Protein AF-0000000077903068 (afdb_homodimer)

Structure (mmCIF, N/CA/C/O backbone):
data_AF-0000000077903068-model_v1
#
loop_
_entity.id
_entity.type
_entity.pdbx_description
1 polymer Antitoxin
#
loop_
_atom_site.group_PDB
_atom_site.id
_atom_site.type_symbol
_atom_site.label_atom_id
_atom_site.label_alt_id
_atom_site.label_comp_id
_atom_site.label_asym_id
_atom_site.label_entity_id
_atom_site.labe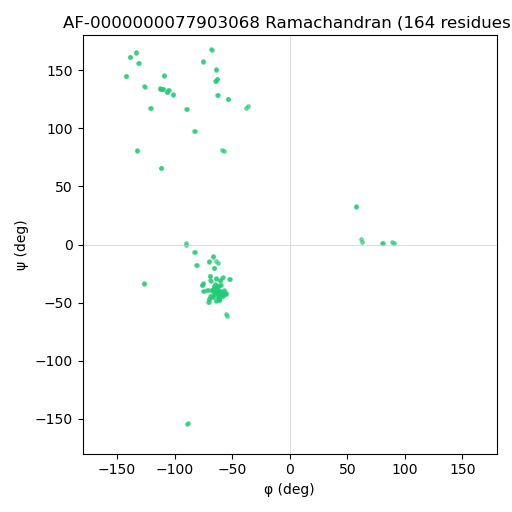l_seq_id
_atom_site.pdbx_PDB_ins_code
_atom_site.Cartn_x
_atom_site.Cartn_y
_atom_site.Cartn_z
_atom_site.occupancy
_atom_site.B_iso_or_equiv
_atom_site.auth_seq_id
_atom_site.auth_comp_id
_atom_site.auth_asym_id
_atom_site.auth_atom_id
_atom_site.pdbx_PDB_model_num
ATOM 1 N N . MET A 1 1 ? 10.883 -8.062 11.953 1 83.81 1 MET A N 1
ATOM 2 C CA . MET A 1 1 ? 11.633 -7.898 10.711 1 83.81 1 MET A CA 1
ATOM 3 C C . MET A 1 1 ? 10.695 -7.809 9.508 1 83.81 1 MET A C 1
ATOM 5 O O . MET A 1 1 ? 9.609 -8.391 9.523 1 83.81 1 MET A O 1
ATOM 9 N N . PRO A 1 2 ? 11.062 -7.047 8.422 1 92.75 2 PRO A N 1
ATOM 10 C CA . PRO A 1 2 ? 10.172 -6.973 7.266 1 92.75 2 PRO A CA 1
ATOM 11 C C . PRO A 1 2 ? 9.984 -8.32 6.578 1 92.75 2 PRO A C 1
ATOM 13 O O . PRO A 1 2 ? 10.914 -9.133 6.527 1 92.75 2 PRO A O 1
ATOM 16 N N . ASN A 1 3 ? 8.805 -8.633 6.137 1 97.69 3 ASN A N 1
ATOM 17 C CA . ASN A 1 3 ? 8.477 -9.836 5.383 1 97.69 3 ASN A CA 1
ATOM 18 C C . ASN A 1 3 ? 8.789 -9.672 3.898 1 97.69 3 ASN A C 1
ATOM 20 O O . ASN A 1 3 ? 7.992 -9.102 3.15 1 97.69 3 ASN A O 1
ATOM 24 N N . ILE A 1 4 ? 9.977 -10.195 3.541 1 98.62 4 ILE A N 1
ATOM 25 C CA . ILE A 1 4 ? 10.46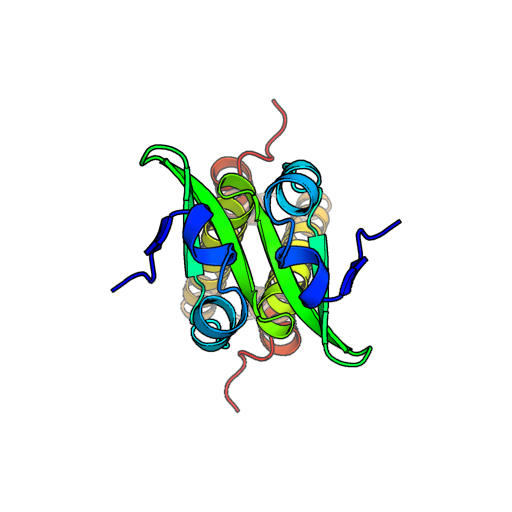1 -10.023 2.178 1 98.62 4 ILE A CA 1
ATOM 26 C C . ILE A 1 4 ? 10.477 -11.367 1.459 1 98.62 4 ILE A C 1
ATOM 28 O O . ILE A 1 4 ? 10.961 -12.367 2.004 1 98.62 4 ILE A O 1
ATOM 32 N N . LYS A 1 5 ? 9.977 -11.383 0.272 1 98.44 5 LYS A N 1
ATOM 33 C CA . LYS A 1 5 ? 9.898 -12.602 -0.526 1 98.44 5 LYS A CA 1
ATOM 34 C C . LYS A 1 5 ? 10.172 -12.312 -2 1 98.44 5 LYS A C 1
ATOM 36 O O . LYS A 1 5 ? 9.82 -11.242 -2.502 1 98.44 5 LYS A O 1
ATOM 41 N N . PRO A 1 6 ? 10.836 -13.266 -2.709 1 98.62 6 PRO A N 1
ATOM 42 C CA . PRO A 1 6 ? 10.906 -13.109 -4.164 1 98.62 6 PRO A CA 1
ATOM 43 C C . PRO A 1 6 ? 9.539 -13.188 -4.832 1 98.62 6 PRO A C 1
ATOM 45 O O . PRO A 1 6 ? 8.625 -13.836 -4.305 1 98.62 6 PRO A O 1
ATOM 48 N N . ILE A 1 7 ? 9.375 -12.531 -5.91 1 98.69 7 ILE A N 1
ATOM 49 C CA . ILE A 1 7 ? 8.094 -12.531 -6.609 1 98.69 7 ILE A CA 1
ATOM 50 C C . ILE A 1 7 ? 7.699 -13.953 -6.98 1 98.69 7 ILE A C 1
ATOM 52 O O . ILE A 1 7 ? 6.512 -14.289 -7.027 1 98.69 7 ILE A O 1
ATOM 56 N N . SER A 1 8 ? 8.609 -14.852 -7.188 1 98.06 8 SER A N 1
ATOM 57 C CA . SER A 1 8 ? 8.336 -16.219 -7.594 1 98.06 8 SER A CA 1
ATOM 58 C C . SER A 1 8 ? 7.598 -16.984 -6.5 1 98.06 8 SER A C 1
ATOM 60 O O . SER A 1 8 ? 6.953 -18 -6.77 1 98.06 8 SER A O 1
ATOM 62 N N . ASP A 1 9 ? 7.688 -16.5 -5.281 1 98.44 9 ASP A N 1
ATOM 63 C CA . ASP A 1 9 ? 6.957 -17.125 -4.191 1 98.44 9 ASP A CA 1
ATOM 64 C C . ASP A 1 9 ? 5.449 -17.047 -4.418 1 98.44 9 ASP A C 1
ATOM 66 O O . ASP A 1 9 ? 4.676 -17.766 -3.791 1 98.44 9 ASP A O 1
ATOM 70 N N . LEU A 1 10 ? 5.008 -16.234 -5.293 1 98.62 10 LEU A N 1
ATOM 71 C CA . LEU A 1 10 ? 3.588 -16.078 -5.582 1 98.62 10 LEU A CA 1
ATOM 72 C C . LEU A 1 10 ? 3.039 -17.312 -6.285 1 98.62 10 LEU A C 1
ATOM 74 O O . LEU A 1 10 ? 1.822 -17.484 -6.383 1 98.62 10 LEU A O 1
ATOM 78 N N . ARG A 1 11 ? 3.896 -18.156 -6.781 1 97 11 ARG A N 1
ATOM 79 C CA . ARG A 1 11 ? 3.41 -19.438 -7.258 1 97 11 ARG A CA 1
ATOM 80 C C . ARG A 1 11 ? 2.574 -20.141 -6.191 1 97 11 ARG A C 1
ATOM 82 O O . ARG A 1 11 ? 1.671 -20.906 -6.508 1 97 11 ARG A O 1
ATOM 89 N N . ASN A 1 12 ? 2.957 -19.828 -4.965 1 97.44 12 ASN A N 1
ATOM 90 C CA . ASN A 1 12 ? 2.162 -20.219 -3.805 1 97.44 12 ASN A CA 1
ATOM 91 C C . ASN A 1 12 ? 1.54 -19.016 -3.115 1 97.44 12 ASN A C 1
ATOM 93 O O . ASN A 1 12 ? 1.768 -18.781 -1.926 1 97.44 12 ASN A O 1
ATOM 97 N N . TYR A 1 13 ? 0.674 -18.422 -3.83 1 98.5 13 TYR A N 1
ATOM 98 C CA . TYR A 1 13 ? 0.148 -17.125 -3.402 1 98.5 13 TYR A CA 1
ATOM 99 C C . TYR A 1 13 ? -0.615 -17.25 -2.09 1 98.5 13 TYR A C 1
ATOM 101 O O . TYR A 1 13 ? -0.65 -16.312 -1.291 1 98.5 13 TYR A O 1
ATOM 109 N N . THR A 1 14 ? -1.241 -18.391 -1.769 1 97.88 14 THR A N 1
ATOM 110 C CA . THR A 1 14 ? -1.979 -18.594 -0.526 1 97.88 14 THR A CA 1
ATOM 111 C C . THR A 1 14 ? -1.062 -18.406 0.682 1 97.88 14 THR A C 1
ATOM 113 O O . THR A 1 14 ? -1.446 -17.781 1.669 1 97.88 14 THR A O 1
ATOM 116 N N . GLU A 1 15 ? 0.113 -18.922 0.589 1 97.69 15 GLU A N 1
ATOM 117 C CA . GLU A 1 15 ? 1.086 -18.812 1.67 1 97.69 15 GLU A CA 1
ATOM 118 C C . GLU A 1 15 ? 1.565 -17.375 1.822 1 97.69 15 GLU A C 1
ATOM 120 O O . GLU A 1 15 ? 1.702 -16.875 2.941 1 97.69 15 GLU A O 1
ATOM 125 N N . VAL A 1 16 ? 1.849 -16.766 0.697 1 98.56 16 VAL A N 1
ATOM 126 C CA . VAL A 1 16 ? 2.314 -15.383 0.729 1 98.56 16 VAL A CA 1
ATOM 127 C C . VAL A 1 16 ? 1.241 -14.492 1.346 1 98.56 16 VAL A C 1
ATOM 129 O O . VAL A 1 16 ? 1.529 -13.688 2.238 1 98.56 16 VAL A O 1
ATOM 132 N N . LEU A 1 17 ? 0.013 -14.656 0.874 1 98.62 17 LEU A N 1
ATOM 133 C CA . LEU A 1 17 ? -1.078 -13.781 1.293 1 98.62 17 LEU A CA 1
ATOM 134 C C . LEU A 1 17 ? -1.44 -14.031 2.754 1 98.62 17 LEU A C 1
ATOM 136 O O . LEU A 1 17 ? -1.929 -13.125 3.438 1 98.62 17 LEU A O 1
ATOM 140 N N . ARG A 1 18 ? -1.214 -15.188 3.248 1 97.62 18 ARG A N 1
ATOM 141 C CA . ARG A 1 18 ? -1.445 -15.492 4.656 1 97.62 18 ARG A CA 1
ATOM 142 C C . ARG A 1 18 ? -0.586 -14.602 5.555 1 97.62 18 ARG A C 1
ATOM 144 O O . ARG A 1 18 ? -0.991 -14.258 6.664 1 97.62 18 ARG A O 1
ATOM 151 N N . ASP A 1 19 ? 0.541 -14.266 5.02 1 97.94 19 ASP A N 1
ATOM 152 C CA . ASP A 1 19 ? 1.493 -13.477 5.793 1 97.94 19 ASP A CA 1
ATOM 153 C C . ASP A 1 19 ? 1.147 -11.992 5.734 1 97.94 19 ASP A C 1
ATOM 155 O O . ASP A 1 19 ? 1.771 -11.172 6.414 1 97.94 19 ASP A O 1
ATOM 159 N N . VAL A 1 20 ? 0.223 -11.625 4.965 1 98.44 20 VAL A N 1
ATOM 160 C CA . VAL A 1 20 ? -0.218 -10.234 4.891 1 98.44 20 VAL A CA 1
ATOM 161 C C . VAL A 1 20 ? -1.324 -9.984 5.914 1 98.44 20 VAL A C 1
ATOM 163 O O . VAL A 1 20 ? -2.385 -10.617 5.855 1 98.44 20 VAL A O 1
ATOM 166 N N . GLU A 1 21 ? -1.054 -9.156 6.805 1 97.19 21 GLU A N 1
ATOM 167 C CA . GLU A 1 21 ? -2.016 -8.734 7.816 1 97.19 21 GLU A CA 1
ATOM 168 C C . GLU A 1 21 ? -2.012 -7.219 7.984 1 97.19 21 GLU A C 1
ATOM 170 O O . GLU A 1 21 ? -1.147 -6.531 7.438 1 97.19 21 GLU A O 1
ATOM 175 N N . GLU A 1 22 ? -3.043 -6.762 8.633 1 95.62 22 GLU A N 1
ATOM 176 C CA . GLU A 1 22 ? -3.008 -5.34 8.961 1 95.62 22 GLU A CA 1
ATOM 177 C C . GLU A 1 22 ? -1.721 -4.977 9.695 1 95.62 22 GLU A C 1
ATOM 179 O O . GLU A 1 22 ? -1.344 -5.641 10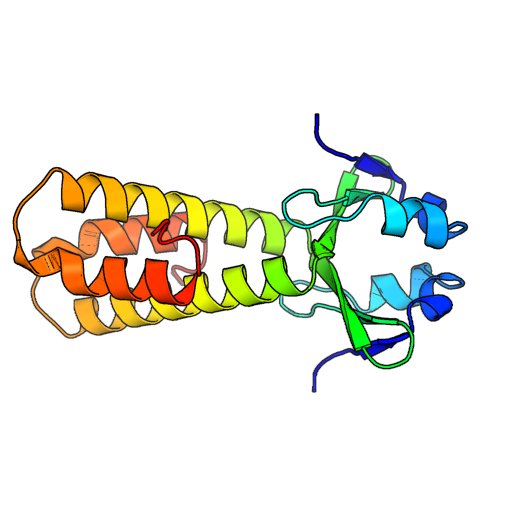.664 1 95.62 22 GLU A O 1
ATOM 184 N N . GLY A 1 23 ? -1.034 -4.031 9.188 1 94.31 23 GLY A N 1
ATOM 185 C CA . GLY A 1 23 ? 0.209 -3.592 9.805 1 94.31 23 GLY A CA 1
ATOM 186 C C . GLY A 1 23 ? 1.39 -4.484 9.461 1 94.31 23 GLY A C 1
ATOM 187 O O . GLY A 1 23 ? 2.506 -4.25 9.93 1 94.31 23 GLY A O 1
ATOM 188 N N . ALA A 1 24 ? 1.154 -5.469 8.672 1 97.5 24 ALA A N 1
ATOM 189 C CA . ALA A 1 24 ? 2.203 -6.426 8.328 1 97.5 24 ALA A CA 1
ATOM 190 C C . ALA A 1 24 ? 2.248 -6.672 6.824 1 97.5 24 ALA A C 1
ATOM 192 O O . ALA A 1 24 ? 1.793 -7.711 6.348 1 97.5 24 ALA A O 1
ATOM 193 N N . PRO A 1 25 ? 2.848 -5.828 6.078 1 98.56 25 PRO A N 1
ATOM 194 C CA . PRO A 1 25 ? 2.967 -6.004 4.629 1 98.56 25 PRO A CA 1
ATOM 195 C C . PRO A 1 25 ? 4.004 -7.062 4.25 1 98.56 25 PRO A C 1
ATOM 197 O O . PRO A 1 25 ? 4.871 -7.398 5.059 1 98.56 25 PRO A O 1
ATOM 200 N N . VAL A 1 26 ? 3.838 -7.57 3.088 1 98.88 26 VAL A N 1
ATOM 201 C CA . VAL A 1 26 ? 4.855 -8.414 2.467 1 98.88 26 VAL A CA 1
ATOM 202 C C . VAL A 1 26 ? 5.488 -7.676 1.288 1 98.88 26 VAL A C 1
ATOM 204 O O . VAL A 1 26 ? 4.785 -7.09 0.463 1 98.88 26 VAL A O 1
ATOM 207 N N . PHE A 1 27 ? 6.801 -7.742 1.263 1 98.81 27 PHE A N 1
ATOM 208 C CA . PHE A 1 27 ? 7.531 -7.074 0.192 1 98.81 27 PHE A CA 1
ATOM 209 C C . PHE A 1 27 ? 8.055 -8.094 -0.818 1 98.81 27 PHE A C 1
ATOM 211 O O . PHE A 1 27 ? 8.625 -9.117 -0.438 1 98.81 27 PHE A O 1
ATOM 218 N N . LEU A 1 28 ? 7.832 -7.773 -2.035 1 98.81 28 LEU A N 1
ATOM 219 C CA . LEU A 1 28 ? 8.211 -8.695 -3.098 1 98.81 28 LEU A CA 1
ATOM 220 C C . LEU A 1 28 ? 9.438 -8.195 -3.848 1 98.81 28 LEU A C 1
ATOM 222 O O . LEU A 1 28 ? 9.484 -7.035 -4.27 1 98.81 28 LEU A O 1
ATOM 226 N N . THR A 1 29 ? 10.414 -9.086 -4.02 1 98.81 29 THR A N 1
ATOM 227 C CA . THR A 1 29 ? 11.641 -8.719 -4.723 1 98.81 29 THR A CA 1
ATOM 228 C C . THR A 1 29 ? 11.695 -9.398 -6.09 1 98.81 29 THR A C 1
ATOM 230 O O . THR A 1 29 ? 11.164 -10.492 -6.27 1 98.81 29 THR A O 1
ATOM 233 N N . LYS A 1 30 ? 12.25 -8.695 -6.977 1 98.25 30 LYS A N 1
ATO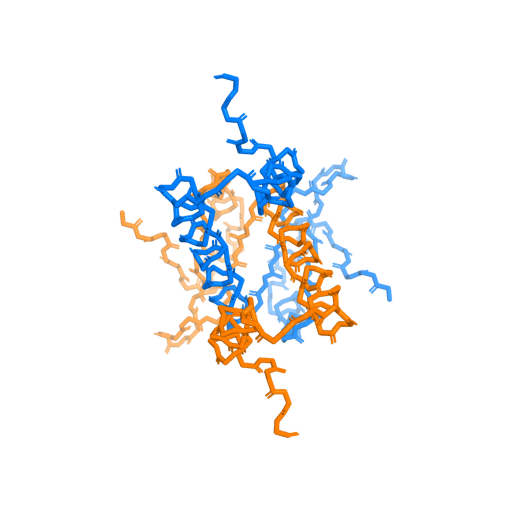M 234 C CA . LYS A 1 30 ? 12.641 -9.227 -8.281 1 98.25 30 LYS A CA 1
ATOM 235 C C . LYS A 1 30 ? 14.133 -9.062 -8.516 1 98.25 30 LYS A C 1
ATOM 237 O O . LYS A 1 30 ? 14.664 -7.953 -8.445 1 98.25 30 LYS A O 1
ATOM 242 N N . ASN A 1 31 ? 14.797 -10.172 -8.648 1 97.31 31 ASN A N 1
ATOM 243 C CA . ASN A 1 31 ? 16.25 -10.141 -8.859 1 97.31 31 ASN A CA 1
ATOM 244 C C . ASN A 1 31 ? 16.969 -9.406 -7.734 1 97.31 31 ASN A C 1
ATOM 246 O O . ASN A 1 31 ? 17.875 -8.609 -7.984 1 97.31 31 ASN A O 1
ATOM 250 N N . GLY A 1 32 ? 16.375 -9.531 -6.562 1 96.88 32 GLY A N 1
ATOM 251 C CA . GLY A 1 32 ? 17.031 -9.008 -5.371 1 96.88 32 GLY A CA 1
ATOM 252 C C . GLY A 1 32 ? 16.656 -7.57 -5.074 1 96.88 32 GLY A C 1
ATOM 253 O O . GLY A 1 32 ? 17.141 -6.98 -4.109 1 96.88 32 GLY A O 1
ATOM 254 N N . ARG A 1 33 ? 15.789 -7.055 -5.918 1 97.56 33 ARG A N 1
ATOM 255 C CA . ARG A 1 33 ? 15.359 -5.676 -5.719 1 97.56 33 ARG A CA 1
ATOM 256 C C . ARG A 1 33 ? 13.891 -5.609 -5.32 1 97.56 33 ARG A C 1
ATOM 258 O O . ARG A 1 33 ? 13.047 -6.285 -5.918 1 97.56 33 ARG A O 1
ATOM 265 N N . GLY A 1 34 ? 13.586 -4.809 -4.301 1 98.5 34 GLY A N 1
ATOM 266 C CA . GLY A 1 34 ? 12.195 -4.594 -3.936 1 98.5 34 GLY A CA 1
ATOM 267 C C . GLY A 1 34 ? 11.383 -3.93 -5.035 1 98.5 34 GLY A C 1
ATOM 268 O O . GLY A 1 34 ? 11.758 -2.869 -5.535 1 98.5 34 GLY A O 1
ATOM 269 N N . ARG A 1 35 ? 10.305 -4.508 -5.355 1 98.5 35 ARG A N 1
ATOM 270 C CA . ARG A 1 35 ? 9.555 -3.961 -6.484 1 98.5 35 ARG A CA 1
ATOM 271 C C . ARG A 1 35 ? 8.109 -3.668 -6.094 1 98.5 35 ARG A C 1
ATOM 273 O O . ARG A 1 35 ? 7.512 -2.707 -6.582 1 98.5 35 ARG A O 1
ATOM 280 N N . TYR A 1 36 ? 7.559 -4.477 -5.211 1 98.88 36 TYR A N 1
ATOM 281 C CA . TYR A 1 36 ? 6.152 -4.344 -4.848 1 98.88 36 TYR A CA 1
ATOM 282 C C . TYR A 1 36 ? 5.953 -4.531 -3.35 1 98.88 36 TYR A C 1
ATOM 284 O O . TYR A 1 36 ? 6.805 -5.102 -2.67 1 98.88 36 TYR A O 1
ATOM 292 N N . ALA A 1 37 ? 4.898 -4.098 -2.861 1 98.81 37 ALA A N 1
ATOM 293 C CA . ALA A 1 37 ? 4.367 -4.426 -1.542 1 98.81 37 ALA A CA 1
ATOM 294 C C . ALA A 1 37 ? 2.934 -4.938 -1.64 1 98.81 37 ALA A C 1
ATOM 296 O O . ALA A 1 37 ? 2.133 -4.422 -2.422 1 98.81 37 ALA A O 1
ATOM 297 N N . ILE A 1 38 ? 2.645 -5.891 -0.996 1 98.88 38 ILE A N 1
ATOM 298 C CA . ILE A 1 38 ? 1.265 -6.316 -0.785 1 98.88 38 ILE A CA 1
ATOM 299 C C . ILE A 1 38 ? 0.795 -5.879 0.6 1 98.88 38 ILE A C 1
ATOM 301 O O . ILE A 1 38 ? 1.457 -6.156 1.604 1 98.88 38 ILE A O 1
ATOM 305 N N . VAL A 1 39 ? -0.342 -5.242 0.616 1 98.62 39 VAL A N 1
ATOM 306 C CA . VAL A 1 39 ? -0.83 -4.672 1.866 1 98.62 39 VAL A CA 1
ATOM 307 C C . VAL A 1 39 ? -2.289 -5.066 2.082 1 98.62 39 VAL A C 1
ATOM 309 O O . VAL A 1 39 ? -3 -5.383 1.124 1 98.62 39 VAL A O 1
ATOM 312 N N . ASP A 1 40 ? -2.654 -5.039 3.299 1 98.56 40 ASP A N 1
ATOM 313 C CA . ASP A 1 40 ? -4.055 -5.23 3.666 1 98.56 40 ASP A CA 1
ATOM 314 C C . ASP A 1 40 ? -4.926 -4.113 3.098 1 98.56 40 ASP A C 1
ATOM 316 O O . ASP A 1 40 ? -4.547 -2.941 3.133 1 98.56 40 ASP A O 1
ATOM 320 N N . MET A 1 41 ? -6.098 -4.477 2.686 1 98 41 MET A N 1
ATOM 321 C CA . MET A 1 41 ? -6.992 -3.521 2.043 1 98 41 MET A CA 1
ATOM 322 C C . MET A 1 41 ? -7.316 -2.365 2.982 1 98 41 MET A C 1
ATOM 324 O O . MET A 1 41 ? -7.352 -1.207 2.561 1 98 41 MET A O 1
ATOM 328 N N . HIS A 1 42 ? -7.547 -2.643 4.188 1 95.12 42 HIS A N 1
ATOM 329 C CA . HIS A 1 42 ? -7.867 -1.604 5.16 1 95.12 42 HIS A CA 1
ATOM 330 C C . HIS A 1 42 ? -6.684 -0.663 5.367 1 95.12 42 HIS A C 1
ATOM 332 O O . HIS A 1 42 ? -6.859 0.556 5.434 1 95.12 42 HIS A O 1
ATOM 338 N N . ASP A 1 43 ? -5.504 -1.24 5.422 1 94.88 43 ASP A N 1
ATOM 339 C CA . ASP A 1 43 ? -4.297 -0.424 5.535 1 94.88 43 ASP A CA 1
ATOM 340 C C . ASP A 1 43 ? -4.16 0.517 4.34 1 94.88 43 ASP A C 1
ATOM 342 O O . ASP A 1 43 ? -3.797 1.684 4.5 1 94.88 43 ASP A O 1
ATOM 346 N N . TYR A 1 44 ? -4.488 -0.004 3.182 1 96.25 44 TYR A N 1
ATOM 347 C CA . TYR A 1 44 ? -4.402 0.794 1.965 1 96.25 44 TYR A CA 1
ATOM 348 C C . TYR A 1 44 ? -5.383 1.962 2.01 1 96.25 44 TYR A C 1
ATOM 350 O O . TYR A 1 44 ? -5.008 3.104 1.731 1 96.25 44 TYR A O 1
ATOM 358 N N . GLU A 1 45 ? -6.535 1.697 2.344 1 93.56 45 GLU A N 1
ATOM 359 C CA . GLU A 1 45 ? -7.582 2.717 2.396 1 93.56 45 GLU A CA 1
ATOM 360 C C . GLU A 1 45 ? -7.254 3.789 3.43 1 93.56 45 GLU A C 1
ATOM 362 O O . GLU A 1 45 ? -7.465 4.98 3.188 1 93.56 45 GLU A O 1
ATOM 367 N N . LYS A 1 46 ? -6.758 3.355 4.562 1 87.88 46 LYS A N 1
ATOM 368 C CA . LYS A 1 46 ? -6.352 4.297 5.602 1 87.88 46 LYS A CA 1
ATOM 369 C C . LYS A 1 46 ? -5.234 5.215 5.109 1 87.88 46 LYS A C 1
ATOM 371 O O . LYS A 1 46 ? -5.266 6.422 5.348 1 87.88 46 LYS A O 1
ATOM 376 N N . ALA A 1 47 ? -4.309 4.613 4.441 1 90.56 47 ALA A N 1
ATOM 377 C CA . ALA A 1 47 ? -3.197 5.391 3.902 1 90.56 47 ALA A CA 1
ATOM 378 C C . ALA A 1 47 ? -3.691 6.418 2.887 1 90.56 47 ALA A C 1
ATOM 380 O O . ALA A 1 47 ? -3.295 7.586 2.932 1 90.56 47 ALA A O 1
ATOM 381 N N . GLN A 1 48 ? -4.566 5.988 2.004 1 91.44 48 GLN A N 1
ATOM 382 C CA . GLN A 1 48 ? -5.113 6.887 0.99 1 91.44 48 GLN A CA 1
ATOM 383 C C . GLN A 1 48 ? -5.887 8.039 1.632 1 91.44 48 GLN A C 1
ATOM 385 O O . GLN A 1 48 ? -5.781 9.18 1.191 1 91.44 48 GLN A O 1
ATOM 390 N N . ALA A 1 49 ? -6.582 7.711 2.625 1 84.62 49 ALA A N 1
ATOM 391 C CA . ALA A 1 49 ? -7.352 8.727 3.334 1 84.62 49 ALA A CA 1
ATOM 392 C C . ALA A 1 49 ? -6.43 9.742 4.008 1 84.62 49 ALA A C 1
ATOM 394 O O . ALA A 1 49 ? -6.695 10.945 3.977 1 84.62 49 ALA A O 1
ATOM 395 N N . THR A 1 50 ? -5.402 9.219 4.617 1 83.44 50 THR A N 1
ATOM 396 C CA . THR A 1 50 ? -4.43 10.07 5.293 1 83.44 50 THR A CA 1
ATOM 397 C C . THR A 1 50 ? -3.754 11.008 4.301 1 83.44 50 THR A C 1
ATOM 399 O O . THR A 1 50 ? -3.613 12.203 4.566 1 83.44 50 THR A O 1
ATOM 402 N N . ILE A 1 51 ? -3.43 10.5 3.176 1 84.5 51 ILE A N 1
ATOM 403 C CA . ILE A 1 51 ? -2.752 11.273 2.139 1 84.5 51 ILE A CA 1
ATOM 404 C C . ILE A 1 51 ? -3.691 12.352 1.602 1 84.5 51 ILE A C 1
ATOM 406 O O . ILE A 1 51 ? -3.287 13.5 1.419 1 84.5 51 ILE A O 1
ATOM 410 N N . ARG A 1 52 ? -4.879 11.992 1.343 1 84.38 52 ARG A N 1
ATOM 411 C CA . ARG A 1 52 ? -5.871 12.953 0.868 1 84.38 52 ARG A CA 1
ATOM 412 C C . ARG A 1 52 ? -6.051 14.094 1.861 1 84.38 52 ARG A C 1
ATOM 414 O O . ARG A 1 52 ? -6.141 15.258 1.466 1 84.38 52 ARG A O 1
ATOM 421 N N . LEU A 1 53 ? -6.129 13.672 3.064 1 75.81 53 LEU A N 1
ATOM 422 C CA . LEU A 1 53 ? -6.285 14.672 4.113 1 75.81 53 LEU A CA 1
ATOM 423 C C . LEU A 1 53 ? -5.094 15.625 4.141 1 75.81 53 LEU A C 1
ATOM 425 O O . LEU A 1 53 ? -5.266 16.844 4.23 1 75.81 53 LEU A O 1
ATOM 429 N N . MET A 1 54 ? -3.998 15.016 4.07 1 77.38 54 MET A N 1
ATOM 430 C CA . MET A 1 54 ? -2.775 15.812 4.055 1 77.38 54 MET A CA 1
ATOM 431 C C . MET A 1 54 ? -2.775 16.781 2.883 1 77.38 54 MET A C 1
ATOM 433 O O . MET A 1 54 ? -2.365 17.938 3.029 1 77.38 54 MET A O 1
ATOM 437 N N . ASN A 1 55 ? -3.199 16.312 1.737 1 78.19 55 ASN A N 1
ATOM 438 C CA . ASN A 1 55 ? -3.275 17.156 0.551 1 78.19 55 ASN A CA 1
ATOM 439 C C . ASN A 1 55 ? -4.27 18.297 0.739 1 78.19 55 ASN A C 1
ATOM 441 O O . ASN A 1 55 ? -4.016 19.422 0.314 1 78.19 55 ASN A O 1
ATOM 445 N N . GLU A 1 56 ? -5.355 18 1.382 1 74.75 56 GLU A N 1
ATOM 446 C CA . GLU A 1 56 ? -6.371 19.016 1.638 1 74.75 56 GLU A CA 1
ATOM 447 C C . GLU A 1 56 ? -5.871 20.062 2.627 1 74.75 56 GLU A C 1
ATOM 449 O O . GLU A 1 56 ? -6.125 21.25 2.459 1 74.75 56 GLU A O 1
ATOM 454 N N . ILE A 1 57 ? -5.176 19.625 3.586 1 70.19 57 ILE A N 1
ATOM 455 C CA . ILE A 1 57 ? -4.59 20.516 4.574 1 70.19 57 ILE A CA 1
ATOM 456 C C . ILE A 1 57 ? -3.555 21.422 3.906 1 70.19 57 ILE A C 1
ATOM 458 O O . ILE A 1 57 ? -3.521 22.625 4.152 1 70.19 57 ILE A O 1
ATOM 462 N N . ALA A 1 58 ? -2.816 20.844 3.059 1 69.19 58 ALA A N 1
ATOM 463 C CA . ALA A 1 58 ? -1.78 21.578 2.348 1 69.19 58 ALA A CA 1
ATOM 464 C C . ALA A 1 58 ? -2.393 22.641 1.431 1 69.19 58 ALA A C 1
ATOM 466 O O . ALA A 1 58 ? -1.876 23.75 1.326 1 69.19 58 ALA A O 1
ATOM 467 N N . LYS A 1 59 ? -3.533 22.312 0.831 1 71.62 59 LYS A N 1
ATOM 468 C CA . LYS A 1 59 ? -4.223 23.234 -0.054 1 71.62 59 LYS A CA 1
ATOM 469 C C . LYS A 1 59 ? -4.832 24.391 0.735 1 71.62 59 LYS A C 1
ATOM 471 O O . LYS A 1 59 ? -4.816 25.547 0.278 1 71.62 59 LYS A O 1
ATOM 476 N N . GLY A 1 60 ? -5.551 24 1.794 1 64.44 60 GLY A N 1
ATOM 477 C CA . GLY A 1 60 ? -6.148 25.016 2.65 1 64.44 60 GLY A CA 1
ATOM 478 C C . GLY A 1 60 ? -5.137 25.984 3.223 1 64.44 60 GLY A C 1
ATOM 479 O O . GLY A 1 60 ? -5.402 27.188 3.314 1 64.44 60 GLY A O 1
ATOM 480 N N . ARG A 1 61 ? -4.016 25.5 3.6 1 59.78 61 ARG A N 1
ATOM 481 C CA . ARG A 1 61 ? -2.961 26.344 4.141 1 59.78 61 ARG A CA 1
ATOM 482 C C . ARG A 1 61 ? -2.408 27.281 3.066 1 59.78 61 ARG A C 1
ATOM 484 O O . ARG A 1 61 ? -2.062 28.438 3.354 1 59.78 61 ARG A O 1
ATOM 491 N N . ARG A 1 62 ? -2.279 26.812 1.905 1 58.56 62 ARG A N 1
ATOM 492 C CA . ARG A 1 62 ? -1.829 27.656 0.795 1 58.56 62 ARG A CA 1
ATOM 493 C C . ARG A 1 62 ? -2.814 28.781 0.526 1 58.56 62 ARG A C 1
ATOM 495 O O . ARG A 1 62 ? -2.416 29.875 0.122 1 58.56 62 ARG A O 1
ATOM 502 N N . SER A 1 63 ? -4.023 28.391 0.701 1 57.56 63 SER A N 1
ATOM 503 C CA . SER A 1 63 ? -5.031 29.406 0.453 1 57.56 63 SER A CA 1
ATOM 504 C C . SER A 1 63 ? -5.086 30.422 1.596 1 57.56 63 SER A C 1
ATOM 506 O O . SER A 1 63 ? -5.508 31.562 1.402 1 57.56 63 SER A O 1
ATOM 508 N N . GLY A 1 64 ? -4.805 29.797 2.895 1 51.81 64 GLY A N 1
ATOM 509 C CA . GLY A 1 64 ? -4.75 30.734 4 1 51.81 64 GLY A CA 1
ATOM 510 C C . GLY A 1 64 ? -3.367 31.328 4.211 1 51.81 64 GLY A C 1
ATOM 511 O O . GLY A 1 64 ? -2.434 31.016 3.469 1 51.81 64 GLY A O 1
ATOM 512 N N . GLU A 1 65 ? -2.984 31.844 5.707 1 49.06 65 GLU A N 1
ATOM 513 C CA . GLU A 1 65 ? -1.861 32.688 6.113 1 49.06 65 GLU A CA 1
ATOM 514 C C . GLU A 1 65 ? -0.535 31.953 5.949 1 49.06 65 GLU A C 1
ATOM 516 O O . GLU A 1 65 ? -0.501 30.719 5.922 1 49.06 65 GLU A O 1
ATOM 521 N N . THR A 1 66 ? 0.861 32.594 6.031 1 43.97 66 THR A N 1
ATOM 522 C CA . THR A 1 66 ? 2.301 32.5 5.824 1 43.97 66 THR A CA 1
ATOM 523 C C . THR A 1 66 ? 2.855 31.266 6.555 1 43.97 66 THR A C 1
ATOM 525 O O . THR A 1 66 ? 3.768 30.609 6.055 1 43.97 66 THR A O 1
ATOM 528 N N . GLU A 1 67 ? 2.736 31.203 7.867 1 42.88 67 GLU A N 1
ATOM 529 C CA . GLU A 1 67 ? 3.652 30.484 8.75 1 42.88 67 GLU A CA 1
ATOM 530 C C . GLU A 1 67 ? 3.434 28.984 8.664 1 42.88 67 GLU A C 1
ATOM 532 O O . GLU A 1 67 ? 4.32 28.203 9.016 1 42.88 67 GLU A O 1
ATOM 537 N N . GLY A 1 68 ? 2.297 28.484 8.586 1 44.62 68 GLY A N 1
ATOM 538 C CA . GLY A 1 68 ? 2.023 27.062 8.617 1 44.62 68 GLY A CA 1
ATOM 539 C C . GLY A 1 68 ? 2.557 26.328 7.398 1 44.62 68 GLY A C 1
ATOM 540 O O . GLY A 1 68 ? 2.297 25.125 7.227 1 44.62 68 GLY A O 1
ATOM 541 N N . TRP A 1 69 ? 3.029 26.953 6.348 1 46.41 69 TRP A N 1
ATOM 542 C CA . TRP A 1 69 ? 3.531 26.484 5.055 1 46.41 69 TRP A CA 1
ATOM 543 C C . TRP A 1 69 ? 4.727 25.562 5.23 1 46.41 69 TRP A C 1
ATOM 545 O O . TRP A 1 69 ? 5.008 24.734 4.359 1 46.41 69 TRP A O 1
ATOM 555 N N . LEU A 1 70 ? 5.562 25.828 6.234 1 47.12 70 LEU A N 1
ATOM 556 C CA . LEU A 1 70 ? 6.852 25.141 6.289 1 47.12 70 LEU A CA 1
ATOM 557 C C . LEU A 1 70 ? 6.668 23.641 6.43 1 47.12 70 LEU A C 1
ATOM 559 O O . LEU A 1 70 ? 7.398 22.859 5.812 1 47.12 70 LEU A O 1
ATOM 563 N N . THR A 1 71 ? 5.617 23.344 7.199 1 50.09 71 THR A N 1
ATOM 564 C CA . THR A 1 71 ? 5.539 21.922 7.508 1 50.09 71 THR A CA 1
ATOM 565 C C . THR A 1 71 ? 5.012 21.125 6.309 1 50.09 71 THR A C 1
ATOM 567 O O . THR A 1 71 ? 5.5 20.047 6.012 1 50.09 71 THR A O 1
ATOM 570 N N . LEU A 1 72 ? 4.066 21.734 5.52 1 51.41 72 LEU A N 1
ATOM 571 C CA . LEU A 1 72 ? 3.535 21.047 4.352 1 51.41 72 LEU A CA 1
ATOM 572 C C . LEU A 1 72 ? 4.578 20.969 3.242 1 51.41 72 LEU A C 1
ATOM 574 O O . LEU A 1 72 ? 4.695 19.953 2.561 1 51.41 72 LEU A O 1
ATOM 578 N N . GLU A 1 73 ? 5.336 22.047 3.08 1 52.19 73 GLU A N 1
ATOM 579 C CA . GLU A 1 73 ? 6.434 22 2.117 1 52.19 73 GLU A CA 1
ATOM 580 C C . GLU A 1 73 ? 7.383 20.844 2.418 1 52.19 73 GLU A C 1
ATOM 582 O O . GLU A 1 73 ? 7.848 20.156 1.504 1 52.19 73 GLU A O 1
ATOM 587 N N . ALA A 1 74 ? 7.633 20.703 3.643 1 51.88 74 ALA A N 1
ATOM 588 C CA . ALA A 1 74 ? 8.523 19.625 4.055 1 51.88 74 ALA A CA 1
ATOM 589 C C . ALA A 1 74 ? 7.906 18.25 3.746 1 51.88 74 ALA A C 1
ATOM 591 O O . ALA A 1 74 ? 8.602 17.344 3.299 1 51.88 74 ALA A O 1
ATOM 592 N N . VAL A 1 75 ? 6.629 18.234 3.869 1 52.69 75 VAL A N 1
ATOM 593 C CA . VAL A 1 75 ? 5.918 17 3.555 1 52.69 75 VAL A CA 1
ATOM 594 C C . VAL A 1 75 ? 5.965 16.75 2.049 1 52.69 75 VAL A C 1
ATOM 596 O O . VAL A 1 75 ? 6.254 15.633 1.607 1 52.69 75 VAL A O 1
ATOM 599 N N . GLU A 1 76 ? 5.68 17.75 1.243 1 55.12 76 GLU A N 1
ATOM 600 C CA . GLU A 1 76 ? 5.688 17.609 -0.21 1 55.12 76 GLU A CA 1
ATOM 601 C C . GLU A 1 76 ? 7.07 17.219 -0.719 1 55.12 76 GLU A C 1
ATOM 603 O O . GLU A 1 76 ? 7.199 16.391 -1.616 1 55.12 76 GLU A O 1
ATOM 608 N N . LYS A 1 77 ? 8.094 17.922 -0.241 1 56.41 77 LYS A N 1
ATOM 609 C CA . LYS A 1 77 ? 9.469 17.594 -0.613 1 56.41 77 LYS A CA 1
ATOM 610 C C . LYS A 1 77 ? 9.797 16.141 -0.28 1 56.41 77 LYS A C 1
ATOM 612 O O . LYS A 1 77 ? 10.422 15.445 -1.08 1 56.41 77 LYS A O 1
ATOM 617 N N . ASN A 1 78 ? 9.336 15.867 0.799 1 51.97 78 ASN A N 1
ATOM 618 C CA . ASN A 1 78 ? 9.602 14.5 1.232 1 51.97 78 ASN A CA 1
ATOM 619 C C . ASN A 1 78 ? 8.844 13.484 0.387 1 51.97 78 ASN A C 1
ATOM 621 O O . ASN A 1 78 ? 9.32 12.367 0.178 1 51.97 78 ASN A O 1
ATOM 625 N N . LEU A 1 79 ? 7.699 13.922 -0.073 1 50.94 79 LEU A N 1
ATOM 626 C CA . LEU A 1 79 ? 6.859 13.016 -0.848 1 50.94 79 LEU A CA 1
ATOM 627 C C . LEU A 1 79 ? 7.195 13.102 -2.334 1 50.94 79 LEU A C 1
ATOM 629 O O . LEU A 1 79 ? 6.715 12.289 -3.131 1 50.94 79 LEU A O 1
ATOM 633 N N . GLY A 1 80 ? 8.109 13.914 -2.639 1 50.41 80 GLY A N 1
ATOM 634 C CA . GLY A 1 80 ? 8.469 14.094 -4.039 1 50.41 80 GLY A CA 1
ATOM 635 C C . GLY A 1 80 ? 7.332 14.656 -4.871 1 50.41 80 GLY A C 1
ATOM 636 O O . GLY A 1 80 ? 7.25 14.398 -6.074 1 50.41 80 GLY A O 1
ATOM 637 N N . ILE A 1 81 ? 6.387 14.922 -4.441 1 43.59 81 ILE A N 1
ATOM 638 C CA . ILE A 1 81 ? 5.254 15.484 -5.176 1 43.59 81 ILE A CA 1
ATOM 639 C C . ILE A 1 81 ? 5.465 16.984 -5.391 1 43.59 81 ILE A C 1
ATOM 641 O O . ILE A 1 81 ? 4.672 17.625 -6.074 1 43.59 81 ILE A O 1
ATOM 645 N N . ALA A 1 82 ? 6.324 17.703 -4.711 1 43.34 82 ALA A N 1
ATOM 646 C CA . ALA A 1 82 ? 6.562 19.109 -5.027 1 43.34 82 ALA A CA 1
ATOM 647 C C . ALA A 1 82 ? 7.008 19.266 -6.477 1 43.34 82 ALA A C 1
ATOM 649 O O . ALA A 1 82 ? 7.992 18.672 -6.906 1 43.34 82 ALA A O 1
ATOM 650 N N . ASP A 1 83 ? 6.027 19.25 -7.43 1 38.62 83 ASP A N 1
ATOM 651 C CA . ASP A 1 83 ? 6.445 19.688 -8.758 1 38.62 83 ASP A CA 1
ATOM 652 C C . ASP A 1 83 ? 7.457 20.828 -8.672 1 38.62 83 ASP A C 1
ATOM 654 O O . ASP A 1 83 ? 7.27 21.781 -7.902 1 38.62 83 ASP A O 1
ATOM 658 N N . GLU A 1 84 ? 8.68 20.688 -9.172 1 33.88 84 GLU A N 1
ATOM 659 C CA . GLU A 1 84 ? 9.391 21.906 -9.586 1 33.88 84 GLU A CA 1
ATOM 660 C C . GLU A 1 84 ? 8.445 22.891 -10.25 1 33.88 84 GLU A C 1
ATOM 662 O O . GLU A 1 84 ? 7.562 22.5 -11.023 1 33.88 84 GLU A O 1
ATOM 667 N N . MET B 1 1 ? -10.359 3.174 -14.445 1 83.69 1 MET B N 1
ATOM 668 C CA . MET B 1 1 ? -11.07 2.258 -13.555 1 83.69 1 MET B CA 1
ATOM 669 C C . MET B 1 1 ? -10.094 1.481 -12.68 1 83.69 1 MET B C 1
ATOM 671 O O . MET B 1 1 ? -8.961 1.212 -13.094 1 83.69 1 MET B O 1
ATOM 675 N N . PRO B 1 2 ? -10.477 1.102 -11.422 1 92.5 2 PRO B N 1
ATOM 676 C CA . PRO B 1 2 ? -9.547 0.341 -10.578 1 92.5 2 PRO B CA 1
ATOM 677 C C . PRO B 1 2 ? -9.227 -1.038 -11.148 1 92.5 2 PRO B C 1
ATOM 679 O O . PRO B 1 2 ? -10.086 -1.67 -11.766 1 92.5 2 PRO B O 1
ATOM 682 N N . ASN B 1 3 ? -8.008 -1.484 -11.062 1 97.62 3 ASN B N 1
ATOM 683 C CA . ASN B 1 3 ? -7.559 -2.811 -11.469 1 97.62 3 ASN B CA 1
ATOM 684 C C . ASN B 1 3 ? -7.832 -3.855 -10.391 1 97.62 3 ASN B C 1
ATOM 686 O O . ASN B 1 3 ? -7.055 -3.994 -9.445 1 97.62 3 ASN B O 1
ATOM 690 N N . ILE B 1 4 ? -8.969 -4.559 -10.602 1 98.62 4 ILE B N 1
ATOM 691 C CA . ILE B 1 4 ? -9.414 -5.52 -9.602 1 98.62 4 ILE B CA 1
ATOM 692 C C . ILE B 1 4 ? -9.297 -6.938 -10.164 1 98.62 4 ILE B C 1
ATOM 694 O O . ILE B 1 4 ? -9.727 -7.203 -11.289 1 98.62 4 ILE B O 1
ATOM 698 N N . LYS B 1 5 ? -8.75 -7.809 -9.391 1 98.44 5 LYS B N 1
ATOM 699 C CA . LYS B 1 5 ? -8.555 -9.195 -9.797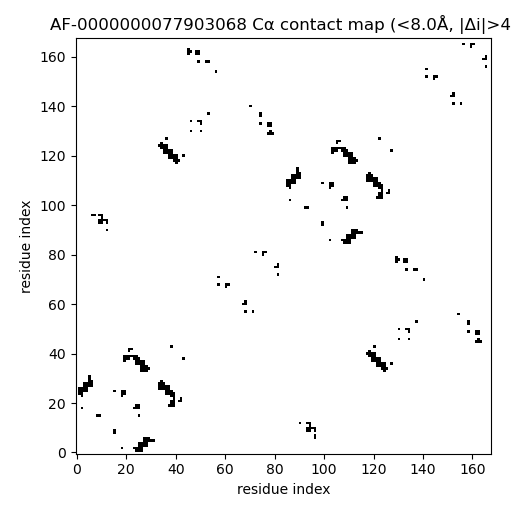 1 98.44 5 LYS B CA 1
ATOM 700 C C . LYS B 1 5 ? -8.797 -10.156 -8.633 1 98.44 5 LYS B C 1
ATOM 702 O O . LYS B 1 5 ? -8.508 -9.82 -7.477 1 98.44 5 LYS B O 1
ATOM 707 N N . PRO B 1 6 ? -9.359 -11.359 -8.922 1 98.62 6 PRO B N 1
ATOM 708 C CA . PRO B 1 6 ? -9.391 -12.367 -7.859 1 98.62 6 PRO B CA 1
ATOM 709 C C . PRO B 1 6 ? -7.992 -12.812 -7.438 1 98.62 6 PRO B C 1
ATOM 711 O O . PRO B 1 6 ? -7.055 -12.766 -8.242 1 98.62 6 PRO B O 1
ATOM 714 N N . ILE B 1 7 ? -7.84 -13.203 -6.234 1 98.69 7 ILE B N 1
ATOM 715 C CA . ILE B 1 7 ? -6.539 -13.625 -5.73 1 98.69 7 ILE B CA 1
ATOM 716 C C . ILE B 1 7 ? -6.023 -14.797 -6.562 1 98.69 7 ILE B C 1
ATOM 718 O O . ILE B 1 7 ? -4.812 -14.953 -6.742 1 98.69 7 ILE B O 1
ATOM 722 N N . SER B 1 8 ? -6.855 -15.609 -7.141 1 98.06 8 SER B N 1
ATOM 723 C CA . SER B 1 8 ? -6.453 -16.781 -7.91 1 98.06 8 SER B CA 1
ATOM 724 C C . SER B 1 8 ? -5.699 -16.391 -9.172 1 98.06 8 SER B C 1
ATOM 726 O O . SER B 1 8 ? -4.961 -17.188 -9.742 1 98.06 8 SER B O 1
ATOM 728 N N . ASP B 1 9 ? -5.875 -15.141 -9.594 1 98.44 9 ASP B N 1
ATOM 729 C CA . ASP B 1 9 ? -5.137 -14.664 -10.758 1 98.44 9 ASP B CA 1
ATOM 730 C C . ASP B 1 9 ? -3.635 -14.656 -10.484 1 98.44 9 ASP B C 1
ATOM 732 O O . ASP B 1 9 ? -2.832 -14.586 -11.422 1 98.44 9 ASP B O 1
ATOM 736 N N . LEU B 1 10 ? -3.223 -14.766 -9.289 1 98.62 10 LEU B N 1
ATOM 737 C CA . LEU B 1 10 ? -1.808 -14.773 -8.938 1 98.62 10 LEU B CA 1
ATOM 738 C C . LEU B 1 10 ? -1.139 -16.062 -9.398 1 98.62 10 LEU B C 1
ATOM 740 O O . LEU B 1 10 ? 0.09 -16.156 -9.422 1 98.62 10 LEU B O 1
ATOM 744 N N . ARG B 1 11 ? -1.905 -17.047 -9.75 1 97.06 11 ARG B N 1
ATOM 745 C CA . ARG B 1 11 ? -1.302 -18.203 -10.406 1 97.06 11 ARG B CA 1
ATOM 746 C C . ARG B 1 11 ? -0.454 -17.781 -11.602 1 97.06 11 ARG B C 1
ATOM 748 O O . ARG B 1 11 ? 0.519 -18.453 -11.953 1 97.06 11 ARG B O 1
ATOM 755 N N . ASN B 1 12 ? -0.904 -16.688 -12.164 1 97.38 12 ASN B N 1
ATOM 756 C CA . ASN B 1 12 ? -0.121 -15.992 -13.188 1 97.38 12 ASN B CA 1
ATOM 757 C C . ASN B 1 12 ? 0.378 -14.641 -12.688 1 97.38 12 ASN B C 1
ATOM 759 O O . ASN B 1 12 ? 0.084 -13.602 -13.289 1 97.38 12 ASN B O 1
ATOM 763 N N . TYR B 1 13 ? 1.224 -14.727 -11.742 1 98.5 13 TYR B N 1
ATOM 764 C CA . TYR B 1 13 ? 1.63 -13.531 -11.016 1 98.5 13 TYR B CA 1
ATOM 765 C C . TYR B 1 13 ? 2.355 -12.555 -11.938 1 98.5 13 TYR B C 1
ATOM 767 O O . TYR B 1 13 ? 2.289 -11.336 -11.734 1 98.5 13 TYR B O 1
ATOM 775 N N . THR B 1 14 ? 3.045 -12.984 -12.984 1 97.88 14 THR B N 1
ATOM 776 C CA . THR B 1 14 ? 3.752 -12.117 -13.922 1 97.88 14 THR B CA 1
ATOM 777 C C . THR B 1 14 ? 2.783 -11.148 -14.594 1 97.88 14 THR B C 1
ATOM 779 O O . THR B 1 14 ? 3.082 -9.961 -14.742 1 97.88 14 THR B O 1
ATOM 782 N N . GLU B 1 15 ? 1.66 -11.648 -14.977 1 97.69 15 GLU B N 1
ATOM 783 C CA . GLU B 1 15 ? 0.644 -10.82 -15.617 1 97.69 15 GLU B CA 1
ATOM 784 C C . GLU B 1 15 ? 0.047 -9.812 -14.641 1 97.69 15 GLU B C 1
ATOM 786 O O . GLU B 1 15 ? -0.169 -8.656 -14.992 1 97.69 15 GLU B O 1
ATOM 791 N N . VAL B 1 16 ? -0.242 -10.305 -13.469 1 98.56 16 VAL B N 1
ATOM 792 C CA . VAL B 1 16 ? -0.818 -9.43 -12.461 1 98.56 16 VAL B CA 1
ATOM 793 C C . VAL B 1 16 ? 0.159 -8.305 -12.133 1 98.56 16 VAL B C 1
ATOM 795 O O . VAL B 1 16 ? -0.221 -7.129 -12.117 1 98.56 16 VAL B O 1
ATOM 798 N N . LEU B 1 17 ? 1.41 -8.68 -11.914 1 98.62 17 LEU B N 1
ATOM 799 C CA . LEU B 1 17 ? 2.414 -7.711 -11.477 1 98.62 17 LEU B CA 1
ATOM 800 C C . LEU B 1 17 ? 2.744 -6.73 -12.594 1 98.62 17 LEU B C 1
ATOM 802 O O . LEU B 1 17 ? 3.133 -5.59 -12.336 1 98.62 17 LEU B O 1
ATOM 806 N N . ARG B 1 18 ? 2.6 -7.105 -13.805 1 97.62 18 ARG B N 1
ATOM 807 C CA . ARG B 1 18 ? 2.805 -6.207 -14.938 1 97.62 18 ARG B CA 1
ATOM 808 C C . ARG B 1 18 ? 1.843 -5.027 -14.883 1 97.62 18 ARG B C 1
ATOM 810 O O . ARG B 1 18 ? 2.18 -3.924 -15.32 1 97.62 18 ARG B O 1
ATOM 817 N N . ASP B 1 19 ? 0.705 -5.312 -14.312 1 97.94 19 ASP B N 1
ATOM 818 C CA . ASP B 1 19 ? -0.335 -4.289 -14.242 1 97.94 19 ASP B CA 1
ATOM 819 C C . ASP B 1 19 ? -0.109 -3.35 -13.062 1 97.94 19 ASP B C 1
ATOM 821 O O . ASP B 1 19 ? -0.823 -2.355 -12.906 1 97.94 19 ASP B O 1
ATOM 825 N N . VAL B 1 20 ? 0.823 -3.621 -12.258 1 98.44 20 VAL B N 1
ATOM 826 C CA . VAL B 1 20 ? 1.155 -2.748 -11.141 1 98.44 20 VAL B CA 1
ATOM 827 C C . VAL B 1 20 ? 2.203 -1.726 -11.57 1 98.44 20 VAL B C 1
ATOM 829 O O . VAL B 1 20 ? 3.309 -2.094 -11.977 1 98.44 20 VAL B O 1
ATOM 832 N N . GLU B 1 21 ? 1.835 -0.531 -11.539 1 97.19 21 GLU B N 1
ATOM 833 C CA . GLU B 1 21 ? 2.727 0.585 -11.836 1 97.19 21 GLU B CA 1
ATOM 834 C C . GLU B 1 21 ? 2.596 1.691 -10.789 1 97.19 21 GLU B C 1
ATOM 836 O O . GLU B 1 21 ? 1.696 1.653 -9.953 1 97.19 21 GLU B O 1
ATOM 841 N N . GLU B 1 22 ? 3.557 2.562 -10.828 1 95.5 22 GLU B N 1
ATOM 842 C CA . GLU B 1 22 ? 3.4 3.727 -9.961 1 95.5 22 GLU B CA 1
ATOM 843 C C . GLU B 1 22 ? 2.062 4.422 -10.203 1 95.5 22 GLU B C 1
ATOM 845 O O . GLU B 1 22 ? 1.704 4.703 -11.352 1 95.5 22 GLU B O 1
ATOM 850 N N . GLY B 1 23 ? 1.327 4.59 -9.172 1 94.25 23 GLY B N 1
ATOM 851 C CA . GLY B 1 23 ? 0.031 5.242 -9.281 1 94.25 23 GLY B CA 1
ATOM 852 C C . GLY B 1 23 ? -1.062 4.316 -9.781 1 94.25 23 GLY B C 1
ATOM 853 O O . GLY B 1 23 ? -2.211 4.734 -9.945 1 94.25 23 GLY B O 1
ATOM 854 N N . ALA B 1 24 ? -0.726 3.09 -10.008 1 97.5 24 ALA B N 1
ATOM 855 C CA . ALA B 1 24 ? -1.684 2.129 -10.555 1 97.5 24 ALA B CA 1
ATOM 856 C C . ALA B 1 24 ? -1.654 0.823 -9.766 1 97.5 24 ALA B C 1
ATOM 858 O O . ALA B 1 24 ? -1.105 -0.178 -10.234 1 97.5 24 ALA B O 1
ATOM 859 N N . PRO B 1 25 ? -2.295 0.749 -8.672 1 98.56 25 PRO B N 1
ATOM 860 C CA . PRO B 1 25 ? -2.348 -0.478 -7.867 1 98.56 25 PRO B CA 1
ATOM 861 C C . PRO B 1 25 ? -3.283 -1.528 -8.461 1 98.56 25 PRO B C 1
ATOM 863 O O . PRO B 1 25 ? -4.152 -1.199 -9.273 1 98.56 25 PRO B O 1
ATOM 866 N N . VAL B 1 26 ? -3.033 -2.734 -8.094 1 98.88 26 VAL B N 1
ATOM 867 C CA . VAL B 1 26 ? -3.959 -3.828 -8.367 1 98.88 26 VAL B CA 1
ATOM 868 C C . VAL B 1 26 ? -4.602 -4.297 -7.066 1 98.88 26 VAL B C 1
ATOM 870 O O . VAL B 1 26 ? -3.914 -4.492 -6.062 1 98.88 26 VAL B O 1
ATOM 873 N N . PHE B 1 27 ? -5.902 -4.457 -7.141 1 98.81 27 PHE B N 1
ATOM 874 C CA . PHE B 1 27 ? -6.645 -4.902 -5.965 1 98.81 27 PHE B CA 1
ATOM 875 C C . PHE B 1 27 ? -7.051 -6.363 -6.102 1 98.81 27 PHE B C 1
ATOM 877 O O . PHE B 1 27 ? -7.559 -6.777 -7.145 1 98.81 27 PHE B O 1
ATOM 884 N N . LEU B 1 28 ? -6.809 -7.07 -5.074 1 98.81 28 LEU B N 1
ATOM 885 C CA . LEU B 1 28 ? -7.07 -8.5 -5.102 1 98.81 28 LEU B CA 1
ATOM 886 C C . LEU B 1 28 ? -8.305 -8.852 -4.273 1 98.81 28 LEU B C 1
ATOM 888 O O . LEU B 1 28 ? -8.422 -8.422 -3.121 1 98.81 28 LEU B O 1
ATOM 892 N N . THR B 1 29 ? -9.203 -9.633 -4.871 1 98.81 29 THR B N 1
ATOM 893 C CA . THR B 1 29 ? -10.422 -10.023 -4.184 1 98.81 29 THR B CA 1
ATOM 894 C C . THR B 1 29 ? -10.383 -11.508 -3.814 1 98.81 29 THR B C 1
ATOM 896 O O . THR B 1 29 ? -9.766 -12.312 -4.516 1 98.81 29 THR B O 1
ATOM 899 N N . LYS B 1 30 ? -10.953 -11.766 -2.721 1 98.25 30 LYS B N 1
ATOM 900 C CA . LYS B 1 30 ? -11.258 -13.133 -2.291 1 98.25 30 LYS B CA 1
ATOM 901 C C . LYS B 1 30 ? -12.75 -13.32 -2.068 1 98.25 30 LYS B C 1
ATOM 903 O O . LYS B 1 30 ? -13.367 -12.594 -1.288 1 98.25 30 LYS B O 1
ATOM 908 N N . ASN B 1 31 ? -13.32 -14.188 -2.85 1 97.38 31 ASN B N 1
ATOM 909 C CA . ASN B 1 31 ? -14.75 -14.438 -2.734 1 97.38 31 ASN B CA 1
ATOM 910 C C . ASN B 1 31 ? -15.562 -13.164 -2.934 1 97.38 31 ASN B C 1
ATOM 912 O O . ASN B 1 31 ? -16.516 -12.914 -2.201 1 97.38 31 ASN B O 1
ATOM 916 N N . GLY B 1 32 ? -15.031 -12.32 -3.773 1 96.88 32 GLY B N 1
ATOM 917 C CA . GLY B 1 32 ? -15.758 -11.125 -4.172 1 96.88 32 GLY B CA 1
ATOM 918 C C . GLY B 1 32 ? -15.508 -9.945 -3.26 1 96.88 32 GLY B C 1
ATOM 919 O O . GLY B 1 32 ? -16.094 -8.867 -3.451 1 96.88 32 GLY B O 1
ATOM 920 N N . ARG B 1 33 ? -14.656 -10.18 -2.307 1 97.56 33 ARG B N 1
ATOM 921 C CA . ARG B 1 33 ? -14.344 -9.102 -1.369 1 97.56 33 ARG B CA 1
ATOM 922 C C . ARG B 1 33 ? -12.898 -8.641 -1.523 1 97.56 33 ARG B C 1
ATOM 924 O O . ARG B 1 33 ? -11.984 -9.469 -1.625 1 97.56 33 ARG B O 1
ATOM 931 N N . GLY B 1 34 ? -12.688 -7.332 -1.553 1 98.5 34 GLY B N 1
ATOM 932 C CA . GLY B 1 34 ? -11.336 -6.805 -1.571 1 98.5 34 GLY B CA 1
ATOM 933 C C . GLY B 1 34 ? -10.547 -7.152 -0.324 1 98.5 34 GLY B C 1
ATOM 934 O O . GLY B 1 34 ? -10.984 -6.879 0.793 1 98.5 34 GLY B O 1
ATOM 935 N N . ARG B 1 35 ? -9.414 -7.672 -0.513 1 98.56 35 ARG B N 1
ATOM 936 C CA . ARG B 1 35 ? -8.672 -8.125 0.66 1 98.56 35 ARG B CA 1
ATOM 937 C C . ARG B 1 35 ? -7.27 -7.523 0.682 1 98.56 35 ARG B C 1
ATOM 939 O O . ARG B 1 35 ? -6.73 -7.227 1.752 1 98.56 35 ARG B O 1
ATOM 946 N N . TYR B 1 36 ? -6.684 -7.332 -0.485 1 98.88 36 TYR B N 1
ATOM 947 C CA . TYR B 1 36 ? -5.305 -6.863 -0.568 1 98.88 36 TYR B CA 1
ATOM 948 C C . TYR B 1 36 ? -5.148 -5.828 -1.673 1 98.88 36 TYR B C 1
ATOM 950 O O . TYR B 1 36 ? -5.98 -5.742 -2.578 1 98.88 36 TYR B O 1
ATOM 958 N N . ALA B 1 37 ? -4.148 -5.105 -1.631 1 98.81 37 ALA B N 1
ATOM 959 C CA . ALA B 1 37 ? -3.643 -4.27 -2.717 1 98.81 37 ALA B CA 1
ATOM 960 C C . ALA B 1 37 ? -2.17 -4.562 -2.992 1 98.81 37 ALA B C 1
ATOM 962 O O . ALA B 1 37 ? -1.386 -4.766 -2.062 1 98.81 37 ALA B O 1
ATOM 963 N N . ILE B 1 38 ? -1.821 -4.656 -4.129 1 98.88 38 ILE B N 1
ATOM 964 C CA . ILE B 1 38 ? -0.421 -4.664 -4.543 1 98.88 38 ILE B CA 1
ATOM 965 C C . ILE B 1 38 ? -0.04 -3.289 -5.09 1 98.88 38 ILE B C 1
ATOM 967 O O . ILE B 1 38 ? -0.716 -2.758 -5.973 1 98.88 38 ILE B O 1
ATOM 971 N N . VAL B 1 39 ? 1.042 -2.773 -4.57 1 98.62 39 VAL B N 1
ATOM 972 C CA . VAL B 1 39 ? 1.438 -1.416 -4.93 1 98.62 39 VAL B CA 1
ATOM 973 C C . VAL B 1 39 ? 2.914 -1.393 -5.316 1 98.62 39 VAL B C 1
ATOM 975 O O . VAL B 1 39 ? 3.684 -2.266 -4.91 1 98.62 39 VAL B O 1
ATOM 978 N N . ASP B 1 40 ? 3.23 -0.423 -6.078 1 98.56 40 ASP B N 1
ATOM 979 C CA . ASP B 1 40 ? 4.625 -0.156 -6.41 1 98.56 40 ASP B CA 1
ATOM 980 C C . ASP B 1 40 ? 5.43 0.202 -5.16 1 98.56 40 ASP B C 1
ATOM 982 O O . ASP B 1 40 ? 4.957 0.955 -4.305 1 98.56 40 ASP B O 1
ATOM 9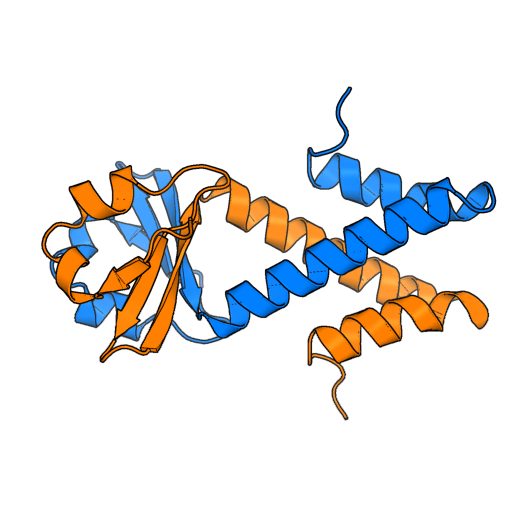86 N N . MET B 1 41 ? 6.637 -0.258 -5.125 1 98 41 MET B N 1
ATOM 987 C CA . MET B 1 41 ? 7.48 -0.056 -3.951 1 98 41 MET B CA 1
ATOM 988 C C . MET B 1 41 ? 7.68 1.43 -3.67 1 98 41 MET B C 1
ATOM 990 O O . MET B 1 41 ? 7.641 1.857 -2.516 1 98 41 MET B O 1
ATOM 994 N N . HIS B 1 42 ? 7.887 2.178 -4.656 1 95.19 42 HIS B N 1
ATOM 995 C CA . HIS B 1 42 ? 8.086 3.611 -4.492 1 95.19 42 HIS B CA 1
ATOM 996 C C . HIS B 1 42 ? 6.832 4.285 -3.947 1 95.19 42 HIS B C 1
ATOM 998 O O . HIS B 1 42 ? 6.91 5.137 -3.061 1 95.19 42 HIS B O 1
ATOM 1004 N N . ASP B 1 43 ? 5.695 3.863 -4.453 1 95 43 ASP B N 1
ATOM 1005 C CA . ASP B 1 43 ? 4.43 4.383 -3.947 1 95 43 ASP B CA 1
ATOM 1006 C C . ASP B 1 43 ? 4.262 4.07 -2.461 1 95 43 ASP B C 1
ATOM 1008 O O . ASP B 1 43 ? 3.805 4.914 -1.691 1 95 43 ASP B O 1
ATOM 1012 N N . TYR B 1 44 ? 4.672 2.877 -2.096 1 96.25 44 TYR B N 1
ATOM 1013 C CA . TYR B 1 44 ? 4.57 2.461 -0.701 1 96.25 44 TYR B CA 1
ATOM 1014 C C . TYR B 1 44 ? 5.453 3.328 0.191 1 96.25 44 TYR B C 1
ATOM 1016 O O . TYR B 1 44 ? 5 3.822 1.228 1 96.25 44 TYR B O 1
ATOM 1024 N N . GLU B 1 45 ? 6.609 3.498 -0.19 1 93.56 45 GLU B N 1
ATOM 1025 C CA . GLU B 1 45 ? 7.566 4.277 0.586 1 93.56 45 GLU B CA 1
ATOM 1026 C C . GLU B 1 45 ? 7.117 5.73 0.722 1 93.56 45 GLU B C 1
ATOM 1028 O O . GLU B 1 45 ? 7.246 6.328 1.792 1 93.56 45 GLU B O 1
ATOM 1033 N N . LYS B 1 46 ? 6.609 6.273 -0.363 1 87.88 46 LYS B N 1
ATOM 1034 C CA . LYS B 1 46 ? 6.094 7.641 -0.333 1 87.88 46 LYS B CA 1
ATOM 1035 C C . LYS B 1 46 ? 4.93 7.766 0.648 1 87.88 46 LYS B C 1
ATOM 1037 O O . LYS B 1 46 ? 4.855 8.727 1.411 1 87.88 46 LYS B O 1
ATOM 1042 N N . ALA B 1 47 ? 4.074 6.793 0.585 1 90.5 47 ALA B N 1
ATOM 1043 C CA . ALA B 1 47 ? 2.93 6.797 1.49 1 90.5 47 ALA B CA 1
ATOM 1044 C C . ALA B 1 47 ? 3.379 6.723 2.945 1 90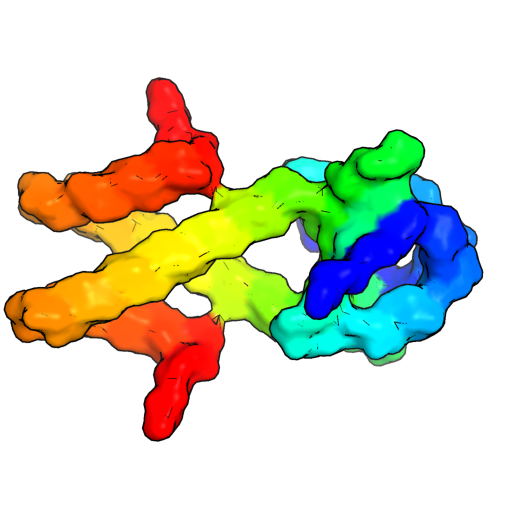.5 47 ALA B C 1
ATOM 1046 O O . ALA B 1 47 ? 2.887 7.477 3.793 1 90.5 47 ALA B O 1
ATOM 1047 N N . GLN B 1 48 ? 4.324 5.844 3.227 1 91.44 48 GLN B N 1
ATOM 1048 C CA . GLN B 1 48 ? 4.836 5.695 4.586 1 91.44 48 GLN B CA 1
ATOM 1049 C C . GLN B 1 48 ? 5.492 6.984 5.074 1 91.44 48 GLN B C 1
ATOM 1051 O O . GLN B 1 48 ? 5.312 7.379 6.227 1 91.44 48 GLN B O 1
ATOM 1056 N N . ALA B 1 49 ? 6.176 7.582 4.199 1 84.56 49 ALA B N 1
ATOM 1057 C CA . ALA B 1 49 ? 6.836 8.836 4.547 1 84.56 49 ALA B CA 1
ATOM 1058 C C . ALA B 1 49 ? 5.812 9.93 4.848 1 84.56 49 ALA B C 1
ATOM 1060 O O . ALA B 1 49 ? 5.98 10.703 5.793 1 84.56 49 ALA B O 1
ATOM 1061 N N . THR B 1 50 ? 4.801 9.977 4.02 1 83.5 50 THR B N 1
ATOM 1062 C CA . THR B 1 50 ? 3.74 10.961 4.195 1 83.5 50 THR B CA 1
ATOM 1063 C C . THR B 1 50 ? 3.029 10.758 5.531 1 83.5 50 THR B C 1
ATOM 1065 O O . THR B 1 50 ? 2.783 11.719 6.262 1 83.5 50 THR B O 1
ATOM 1068 N N . ILE B 1 51 ? 2.787 9.539 5.852 1 84.5 51 ILE B N 1
ATOM 1069 C CA . ILE B 1 51 ? 2.092 9.195 7.086 1 84.5 51 ILE B CA 1
ATOM 1070 C C . ILE B 1 51 ? 2.961 9.555 8.289 1 84.5 51 ILE B C 1
ATOM 1072 O O . ILE B 1 51 ? 2.473 10.125 9.266 1 84.5 51 ILE B O 1
ATOM 1076 N N . ARG B 1 52 ? 4.176 9.227 8.227 1 84.38 52 ARG B N 1
ATOM 1077 C CA . ARG B 1 52 ? 5.109 9.555 9.305 1 84.38 52 ARG B CA 1
ATOM 1078 C C . ARG B 1 52 ? 5.16 11.062 9.539 1 84.38 52 ARG B C 1
ATOM 1080 O O . ARG B 1 52 ? 5.164 11.523 10.68 1 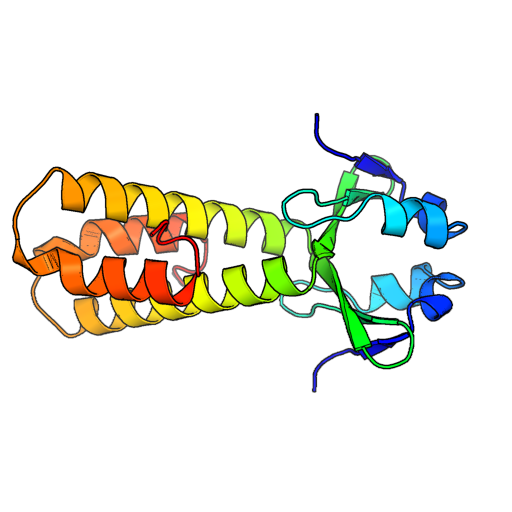84.38 52 ARG B O 1
ATOM 1087 N N . LEU B 1 53 ? 5.23 11.711 8.438 1 75.69 53 LEU B N 1
ATOM 1088 C CA . LEU B 1 53 ? 5.266 13.172 8.531 1 75.69 53 LEU B CA 1
ATOM 1089 C C . LEU B 1 53 ? 4 13.711 9.188 1 75.69 53 LEU B C 1
ATOM 1091 O O . LEU B 1 53 ? 4.07 14.578 10.062 1 75.69 53 LEU B O 1
ATOM 1095 N N . MET B 1 54 ? 2.963 13.172 8.727 1 77.56 54 MET B N 1
ATOM 1096 C CA . MET B 1 54 ? 1.683 13.578 9.297 1 77.56 54 MET B CA 1
ATOM 1097 C C . MET B 1 54 ? 1.646 13.32 10.797 1 77.56 54 MET B C 1
ATOM 1099 O O . MET B 1 54 ? 1.135 14.133 11.562 1 77.56 54 MET B O 1
ATOM 1103 N N . ASN B 1 55 ? 2.152 12.164 11.188 1 78.25 55 ASN B N 1
ATOM 1104 C CA . ASN B 1 55 ? 2.205 11.812 12.602 1 78.25 55 ASN B CA 1
ATOM 1105 C C . ASN B 1 55 ? 3.096 12.773 13.391 1 78.25 55 ASN B C 1
ATOM 1107 O O . ASN B 1 55 ? 2.768 13.156 14.516 1 78.25 55 ASN B O 1
ATOM 1111 N N . GLU B 1 56 ? 4.18 13.156 12.797 1 74.44 56 GLU B N 1
ATOM 1112 C CA . GLU B 1 56 ? 5.102 14.094 13.438 1 74.44 56 GLU B CA 1
ATOM 1113 C C . GLU B 1 56 ? 4.477 15.477 13.578 1 74.44 56 GLU B C 1
ATOM 1115 O O . GLU B 1 56 ? 4.645 16.141 14.602 1 74.44 56 GLU B O 1
ATOM 1120 N N . ILE B 1 57 ? 3.797 15.875 12.602 1 70.12 57 ILE B N 1
ATOM 1121 C CA . ILE B 1 57 ? 3.105 17.156 12.625 1 70.12 57 ILE B CA 1
ATOM 1122 C C . ILE B 1 57 ? 2.027 17.141 13.703 1 70.12 57 ILE B C 1
ATOM 1124 O O . ILE B 1 57 ? 1.888 18.109 14.461 1 70.12 57 ILE B O 1
ATOM 1128 N N . ALA B 1 58 ? 1.37 16.062 13.781 1 69.31 58 ALA B N 1
ATOM 1129 C CA . ALA B 1 58 ? 0.304 15.93 14.773 1 69.31 58 ALA B CA 1
ATOM 1130 C C . ALA B 1 58 ? 0.864 15.961 16.188 1 69.31 58 ALA B C 1
ATOM 1132 O O . ALA B 1 58 ? 0.263 16.562 17.094 1 69.31 58 ALA B O 1
ATOM 1133 N N . LYS B 1 59 ? 2.049 15.391 16.375 1 71.62 59 LYS B N 1
ATOM 1134 C CA . LYS B 1 59 ? 2.695 15.375 17.672 1 71.62 59 LYS B CA 1
ATOM 1135 C C . LYS B 1 59 ? 3.182 16.766 18.062 1 71.62 59 LYS B C 1
ATOM 1137 O O . LYS B 1 59 ? 3.096 17.156 19.234 1 71.62 59 LYS B O 1
ATOM 1142 N N . GLY B 1 60 ? 3.891 17.375 17.094 1 64.44 60 GLY B N 1
ATOM 1143 C CA . GLY B 1 60 ? 4.375 18.734 17.328 1 64.44 60 GLY B CA 1
ATOM 1144 C C . GLY B 1 60 ? 3.266 19.719 17.656 1 64.44 60 GLY B C 1
ATOM 1145 O O . GLY B 1 60 ? 3.426 20.578 18.531 1 64.44 60 GLY B O 1
ATOM 1146 N N . ARG B 1 61 ? 2.184 19.594 16.984 1 59.84 61 ARG B N 1
ATOM 1147 C CA . ARG B 1 61 ? 1.046 20.469 17.234 1 59.84 61 ARG B CA 1
ATOM 1148 C C . ARG B 1 61 ? 0.456 20.219 18.625 1 59.84 61 ARG B C 1
ATOM 1150 O O . ARG B 1 61 ? 0.009 21.156 19.281 1 59.84 61 ARG B O 1
ATOM 1157 N N . ARG B 1 62 ? 0.41 19.031 19.031 1 58.47 62 ARG B N 1
ATOM 1158 C CA . ARG B 1 62 ? -0.062 18.703 20.375 1 58.47 62 ARG B CA 1
ATOM 1159 C C . ARG B 1 62 ? 0.838 19.312 21.438 1 58.47 62 ARG B C 1
ATOM 1161 O O . ARG B 1 62 ? 0.368 19.688 22.516 1 58.47 62 ARG B O 1
ATOM 1168 N N . SER B 1 63 ? 2.064 19.297 21.047 1 57.38 63 SER B N 1
ATOM 1169 C CA . SER B 1 63 ? 2.994 19.859 22.016 1 57.38 63 SER B CA 1
ATOM 1170 C C . SER B 1 63 ? 2.92 21.375 22.047 1 57.38 63 SER B C 1
ATOM 1172 O O . SER B 1 63 ? 3.262 22 23.047 1 57.38 63 SER B O 1
ATOM 1174 N N . GLY B 1 64 ? 2.611 21.938 20.734 1 51.94 64 GLY B N 1
ATOM 1175 C CA . GLY B 1 64 ? 2.416 23.375 20.734 1 51.94 64 GLY B CA 1
ATOM 1176 C C . GLY B 1 64 ? 0.977 23.781 20.984 1 51.94 64 GLY B C 1
ATOM 1177 O O . GLY B 1 64 ? 0.11 22.938 21.172 1 51.94 64 GLY B O 1
ATOM 1178 N N . GLU B 1 65 ? 0.479 25.266 20.391 1 48.91 65 GLU B N 1
ATOM 1179 C CA . GLU B 1 65 ? -0.741 25.984 20.719 1 48.91 65 GLU B CA 1
ATOM 1180 C C . GLU B 1 65 ? -1.978 25.266 20.203 1 48.91 65 GLU B C 1
ATOM 1182 O O . GLU B 1 65 ? -1.886 24.453 19.266 1 48.91 65 GLU B O 1
ATOM 1187 N N . THR B 1 66 ? -3.443 25.594 20.594 1 43.91 66 THR B N 1
ATOM 1188 C CA . THR B 1 66 ? -4.848 25.203 20.594 1 43.91 66 THR B CA 1
ATOM 1189 C C . THR B 1 66 ? -5.32 24.922 19.172 1 43.91 66 THR B C 1
ATOM 1191 O O . THR B 1 66 ? -6.141 24.016 18.953 1 43.91 66 THR B O 1
ATOM 1194 N N . GLU B 1 67 ? -5.262 25.875 18.266 1 43.16 67 GLU B N 1
ATOM 1195 C CA . GLU B 1 67 ? -6.152 25.984 17.109 1 43.16 67 GLU B CA 1
ATOM 1196 C C . GLU B 1 67 ? -5.789 24.969 16.031 1 43.16 67 GLU B C 1
ATOM 1198 O O . GLU B 1 67 ? -6.633 24.594 15.219 1 43.16 67 GLU B O 1
ATOM 1203 N N . GLY B 1 68 ? -4.617 24.719 15.75 1 44.66 68 GLY B N 1
ATOM 1204 C CA . GLY B 1 68 ? -4.211 23.844 14.656 1 44.66 68 GLY B CA 1
ATOM 1205 C C . GLY B 1 68 ? -4.605 22.391 14.875 1 44.66 68 GLY B C 1
ATOM 1206 O O . GLY B 1 68 ? -4.246 21.516 14.086 1 44.66 68 GLY B O 1
ATOM 1207 N N . TRP B 1 69 ? -5.055 21.953 16.016 1 46.5 69 TRP B N 1
ATOM 1208 C CA . TRP B 1 69 ? -5.434 20.625 16.5 1 46.5 69 TRP B CA 1
ATOM 1209 C C . TRP B 1 69 ? -6.578 20.062 15.672 1 46.5 69 TRP B C 1
ATOM 1211 O O . TRP B 1 69 ? -6.75 18.844 15.594 1 46.5 69 TRP B O 1
ATOM 1221 N N . LEU B 1 70 ? -7.492 20.922 15.211 1 47.28 70 LEU B N 1
ATOM 1222 C CA . LEU B 1 70 ? -8.734 20.406 14.633 1 47.28 70 LEU B CA 1
ATOM 1223 C C . LEU B 1 70 ? -8.461 19.562 13.398 1 47.28 70 LEU B C 1
ATOM 1225 O O . LEU B 1 70 ? -9.094 18.531 13.195 1 47.28 70 LEU B O 1
ATOM 1229 N N . THR B 1 71 ? -7.441 20.078 12.703 1 50.19 71 THR B N 1
ATOM 1230 C CA . THR B 1 71 ? -7.289 19.406 11.422 1 50.19 71 THR B CA 1
ATOM 1231 C C . THR B 1 71 ? -6.641 18.031 11.602 1 50.19 71 THR B C 1
ATOM 1233 O O . THR B 1 71 ? -7.035 17.062 10.953 1 50.19 71 THR B O 1
ATOM 1236 N N . LEU B 1 72 ? -5.688 17.891 12.578 1 51.47 72 LEU B N 1
ATOM 1237 C CA . LEU B 1 72 ? -5.047 16.609 12.812 1 51.47 72 LEU B CA 1
ATOM 1238 C C . LEU B 1 72 ? -6.023 15.625 13.453 1 51.47 72 LEU B C 1
ATOM 1240 O O . LEU B 1 72 ? -6.027 14.438 13.117 1 51.47 72 LEU B O 1
ATOM 1244 N N . GLU B 1 73 ? -6.844 16.125 14.367 1 52.25 73 GLU B N 1
ATOM 1245 C CA . GLU B 1 73 ? -7.887 15.273 14.93 1 52.25 73 GLU B CA 1
ATOM 1246 C C . GLU B 1 73 ? -8.766 14.68 13.828 1 52.25 73 GLU B C 1
ATOM 1248 O O . GLU B 1 73 ? -9.133 13.508 13.891 1 52.25 73 GLU B O 1
ATOM 1253 N N . ALA B 1 74 ? -9.055 15.5 12.945 1 51.81 74 ALA B N 1
ATOM 1254 C CA . ALA B 1 74 ? -9.883 15.047 11.828 1 51.81 74 ALA B CA 1
ATOM 1255 C C . ALA B 1 74 ? -9.156 13.984 11.008 1 51.81 74 ALA B C 1
ATOM 1257 O O . ALA B 1 74 ? -9.758 13 10.578 1 51.81 74 ALA B O 1
ATOM 1258 N N . VAL B 1 75 ? -7.895 14.18 10.945 1 52.56 75 VAL B N 1
ATOM 1259 C CA . VAL B 1 75 ? -7.082 13.203 10.227 1 52.56 75 VAL B CA 1
ATOM 1260 C C . VAL B 1 75 ? -7.031 11.891 11.008 1 52.56 75 VAL B C 1
ATOM 1262 O O . VAL B 1 75 ? -7.223 10.812 10.438 1 52.56 75 VAL B O 1
ATOM 1265 N N . GLU B 1 76 ? -6.773 11.969 12.297 1 54.94 76 GLU B N 1
ATOM 1266 C CA . GLU B 1 76 ? -6.695 10.773 13.125 1 54.94 76 GLU B CA 1
ATOM 1267 C C . GLU B 1 76 ? -8.023 10.016 13.133 1 54.94 76 GLU B C 1
ATOM 1269 O O . GLU B 1 76 ? -8.047 8.789 13.07 1 54.94 76 GLU B O 1
ATOM 1274 N N . LYS B 1 77 ? -9.109 10.727 13.328 1 56.12 77 LYS B N 1
ATOM 1275 C CA . LYS B 1 77 ? -10.438 10.125 13.289 1 56.12 77 LYS B CA 1
ATOM 1276 C C . LYS B 1 77 ? -10.672 9.414 11.953 1 56.12 77 LYS B C 1
ATOM 1278 O O . LYS B 1 77 ? -11.203 8.305 11.922 1 56.12 77 LYS B O 1
ATOM 1283 N N . ASN B 1 78 ? -10.25 10.094 11.055 1 51.59 78 ASN B N 1
ATOM 1284 C CA . ASN B 1 78 ? -10.438 9.516 9.727 1 51.59 78 ASN B CA 1
ATOM 1285 C C . ASN B 1 78 ? -9.562 8.289 9.523 1 51.59 78 ASN B C 1
ATOM 1287 O O . ASN B 1 78 ? -9.93 7.367 8.789 1 51.59 78 ASN B O 1
ATOM 1291 N N . LEU B 1 79 ? -8.438 8.32 10.18 1 50.16 79 LEU B N 1
ATOM 1292 C CA . LEU B 1 79 ? -7.496 7.223 10.008 1 50.16 79 LEU B CA 1
ATOM 1293 C C . LEU B 1 79 ? -7.758 6.121 11.031 1 50.16 79 LEU B C 1
ATOM 1295 O O . LEU B 1 79 ? -7.18 5.035 10.945 1 50.16 79 LEU B O 1
ATOM 1299 N N . GLY B 1 80 ? -8.734 6.324 11.828 1 50 80 GLY B N 1
ATOM 1300 C CA . GLY B 1 80 ? -9.039 5.348 12.859 1 50 80 GLY B CA 1
ATOM 1301 C C . GLY B 1 80 ? -7.91 5.16 13.859 1 50 80 GLY B C 1
ATOM 1302 O O . GLY B 1 80 ? -7.758 4.082 14.438 1 50 80 GLY B O 1
ATOM 1303 N N . ILE B 1 81 ? -7.016 5.77 13.82 1 43.53 81 ILE B N 1
ATOM 1304 C CA . ILE B 1 81 ? -5.898 5.668 14.75 1 43.53 81 ILE B CA 1
ATOM 1305 C C . ILE B 1 81 ? -6.223 6.434 16.031 1 43.53 81 ILE B C 1
ATOM 1307 O O . ILE B 1 81 ? -5.453 6.398 17 1 43.53 81 ILE B O 1
ATOM 1311 N N . ALA B 1 82 ? -7.18 7.316 16.062 1 42.5 82 ALA B N 1
ATOM 1312 C CA . ALA B 1 82 ? -7.512 7.961 17.328 1 42.5 82 ALA B CA 1
ATOM 1313 C C . ALA B 1 82 ? -7.91 6.93 18.391 1 42.5 82 ALA B C 1
ATOM 1315 O O . ALA B 1 82 ? -8.812 6.121 18.156 1 42.5 82 ALA B O 1
ATOM 1316 N N . ASP B 1 83 ? -6.859 6.324 19 1 37.62 83 ASP B N 1
ATOM 1317 C CA . ASP B 1 83 ? -7.242 5.566 20.188 1 37.62 83 ASP B CA 1
ATOM 1318 C C . ASP B 1 83 ? -8.336 6.285 20.969 1 37.62 83 ASP B C 1
ATOM 1320 O O . ASP B 1 83 ? -8.258 7.492 21.188 1 37.62 83 ASP B O 1
ATOM 1324 N N . GLU B 1 84 ? -9.531 5.695 21.109 1 33.78 84 GLU B N 1
ATOM 1325 C CA . GLU B 1 84 ? -10.312 6.105 22.281 1 33.78 84 GLU B CA 1
ATOM 1326 C C . GLU B 1 84 ? -9.422 6.312 23.5 1 33.78 84 GLU B C 1
ATOM 1328 O O . GLU B 1 84 ? -8.469 5.555 23.719 1 33.78 84 GLU B O 1
#

Secondary structure (DSSP, 8-state):
--EEEEGGGGGGHHHHHHT-BTTB-EEEEETTEEEEEEEEHHHHHHHHHHHHHHHHHHHHHHHS-STTHHHHHHHHHHHT----/--EEEEGGGGGGHHHHHHT-BTTB-EEEEETTEEEEEEEEHHHHHHHHHHHHHHHHHHHHHHHS-STTHHHHHHHHHHHT----

Solvent-accessible surface area (backbone atoms only — not comparable to full-atom values): 9279 Å² total; per-residue (Å²): 130,86,46,72,41,54,55,72,53,31,72,45,39,70,64,56,54,67,61,38,35,79,94,31,50,32,34,28,20,55,97,85,36,78,50,31,32,36,35,23,36,66,54,51,52,33,50,52,50,45,50,50,46,50,51,49,51,45,50,52,44,68,74,48,77,80,78,72,49,62,62,45,51,51,44,30,57,70,44,64,62,55,72,128,130,87,45,72,40,54,54,74,54,31,71,45,39,70,65,56,54,68,59,37,36,78,94,30,49,32,35,27,20,56,96,87,36,78,49,32,33,37,33,24,35,67,53,50,53,35,50,52,50,45,51,51,46,51,53,50,50,46,50,53,44,69,73,46,78,81,76,74,49,60,63,46,50,51,44,30,57,69,46,64,62,54,70,128

Sequence (168 aa):
MPNIKPISDLRNYTEVLRDVEEGAPVFLTKNGRGRYAIVDMHDYEKAQATIRLMNEIAKGRRSGETEGWLTLEAVEKNLGIADEMPNIKPISDLRNYTEVLRDVEEGAPVFLTKNGRGRYAIVDMHDYEKAQATIRLMNEIAKGRRSGETEGWLTLEAVEKNLGIADE

InterPro domains:
  IPR006442 Type II toxin-antitoxin system, antitoxin Phd/YefM [PF02604] (4-65)
  IPR036165 YefM-like superfamily [SSF143120] (2-73)

pLDDT: mean 80.37, std 21.37, range [33.78, 98.88]

Radius of gyration: 17.83 Å; Cα contacts (8 Å, |Δi|>4): 226; chains: 2; bounding box: 33×53×38 Å

Foldseek 3Di:
DAAEEEPVCCVVVVVVVVQEDAVHWYFYDDPRHTDDIDHDPVNVVVVVVVVVVLVVVQVVVVVDDDDVNVVSVVVCVVVVVPDD/DAAEEEPVCCVVVVVVVVQEDAVHWHFYDDPRHTDDIDHDPVNVVVVVVVVVVLVVVQVVVVVDDDDVNVVSVVVCVVVVVPDD

Organism: NCBI:txid853

Nearest PDB structures (foldseek):
  3k33-assembly1_C-2  TM=5.807E-01  e=2.894E-02  Punavirus P1
  5iip-assembly1_D  TM=5.187E-01  e=2.259E+00  Staphylococcus aureus
  2ja3-assembly3_E  TM=3.813E-01  e=7.600E-01  Homo sapiens
  7rgq-assembly1_H  TM=4.855E-01  e=2.110E+00  Homo sapiens
  2ja3-assembly1_B  TM=3.947E-01  e=1.501E+00  Homo sapiens